Protein AF-A0A8S9NAF7-F1 (afdb_monomer)

InterPro domains:
  IPR016087 Chalcone isomerase [PF02431] (18-98)
  IPR016088 Chalcone isomerase, 3-layer sandwich [G3DSA:3.50.70.10] (6-70)
  IPR016089 Chalcone isomerase, orthogonal bundle domain superfamily [G3DSA:1.10.890.20] (71-103)
  IPR036298 Chalcone isomerase superfamily [SSF54626] (13-97)
  IPR044164 Chalcone--flavonone isomerase [PTHR28039] (10-97)

Foldseek 3Di:
DDDPPPQQDADDDQWDDEPPDIRHQWDQDPVPRAIWGWPDKDFDFDDDPVPDTDTDDIDTDTHHSVQVVLLCVPCPPPDPVRCVPDPVNVVCVVVPRDCPVVPD

Secondary structure (DSSP, 8-state):
------PPPPP----EEETTEEE-SEEE-TTT--EEEEEEEEEEEEEETTTEEEEEEEEEEEE-TTHHHHHHHHHTT--HHHHHT-HHHHHHHHH---GGGG--

Nearest PDB structures (foldseek):
  4doi-assembly2_B  TM=9.898E-01  e=2.368E-09  Arabidopsis thaliana
  6ms8-assembly2_B  TM=9.665E-01  e=2.153E-07  Medicago truncatula
  5yx3-assem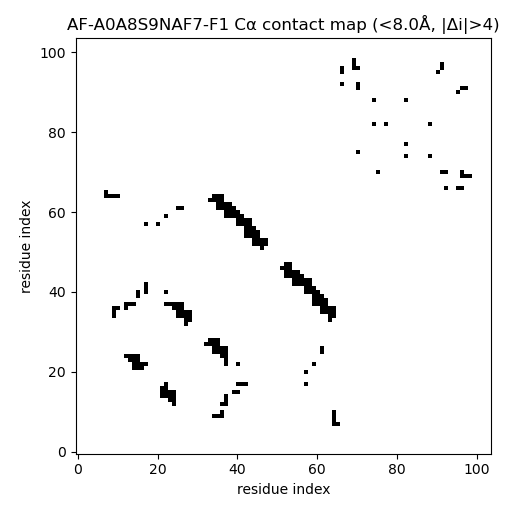bly1_B  TM=9.585E-01  e=1.488E-06  Deschampsia antarctica
  5yx4-assembly1_A  TM=9.436E-01  e=3.666E-06  Deschampsia antarctica
  5wl5-assembly1_A  TM=8.491E-01  e=2.088E-05  unidentified

Solvent-accessible surface area (backbone atoms only — not comparable to full-atom values): 6710 Å² total; per-residue (Å²): 136,83,80,82,67,82,73,73,70,73,73,94,58,67,60,48,76,54,91,93,46,75,44,60,30,57,50,67,38,92,89,72,68,46,69,25,33,50,74,49,70,51,75,44,61,47,72,51,92,83,81,40,79,45,78,75,42,80,50,74,45,68,40,54,47,67,51,57,69,53,46,43,78,79,54,60,90,60,51,70,66,62,50,72,74,28,67,68,54,55,47,32,68,73,72,48,63,70,73,74,79,80,78,117

pLDDT: mean 88.38, std 17.37, range [36.31, 98.56]

Mean predicted aligned error: 6.92 Å

Radius of gyration: 17.01 Å; Cα contacts (8 Å, |Δi|>4): 127; chains: 1; bounding box: 51×31×48 Å

Structure (mmCIF, N/CA/C/O backbone):
data_AF-A0A8S9NAF7-F1
#
_entry.id   AF-A0A8S9NAF7-F1
#
loop_
_atom_site.group_PDB
_atom_site.id
_atom_site.type_symbol
_atom_site.label_atom_id
_atom_site.label_alt_id
_atom_site.label_comp_id
_atom_site.label_asym_id
_atom_site.label_entity_id
_atom_site.label_seq_id
_atom_site.pdbx_PDB_ins_code
_atom_site.Cartn_x
_atom_site.Cartn_y
_atom_site.Cartn_z
_atom_site.occupancy
_atom_site.B_iso_or_equiv
_atom_site.auth_seq_id
_atom_site.auth_comp_id
_atom_site.auth_asym_id
_atom_site.auth_atom_id
_atom_site.pdbx_PDB_model_num
ATOM 1 N N . MET A 1 1 ? -29.403 -16.636 10.981 1.00 36.31 1 MET A N 1
ATOM 2 C CA . MET A 1 1 ? -29.336 -15.209 11.357 1.00 36.31 1 MET A CA 1
ATOM 3 C C . MET A 1 1 ? -27.868 -14.858 11.517 1.00 36.31 1 MET A C 1
ATOM 5 O O . MET A 1 1 ? -27.286 -15.214 12.530 1.00 36.31 1 MET A O 1
ATOM 9 N N . PHE A 1 2 ? -27.234 -14.284 10.493 1.00 40.88 2 PHE A N 1
ATOM 10 C CA . PHE A 1 2 ? -25.854 -13.815 10.620 1.00 40.88 2 PHE A CA 1
ATOM 11 C C . PHE A 1 2 ? -25.894 -12.415 11.223 1.00 40.88 2 PHE A C 1
ATOM 13 O O . PHE A 1 2 ? -26.556 -11.525 10.695 1.00 40.88 2 PHE A O 1
ATOM 20 N N . SER A 1 3 ? -25.279 -12.284 12.396 1.00 37.47 3 SER A N 1
ATOM 21 C CA . SER A 1 3 ? -25.196 -11.039 13.148 1.00 37.47 3 SER A CA 1
ATOM 22 C C . SER A 1 3 ? -24.495 -9.984 12.296 1.00 37.47 3 SER A C 1
ATOM 24 O O . SER A 1 3 ? -23.355 -10.180 11.877 1.00 37.47 3 SER A O 1
ATOM 26 N N . SER A 1 4 ? -25.195 -8.881 12.029 1.00 45.06 4 SER A N 1
ATOM 27 C CA . SER A 1 4 ? -24.658 -7.670 11.412 1.00 45.06 4 SER A CA 1
ATOM 28 C C . SER A 1 4 ? -23.719 -6.985 12.407 1.00 45.06 4 SER A C 1
ATOM 30 O O . SER A 1 4 ? -24.054 -5.955 12.991 1.00 45.06 4 SER A O 1
ATOM 32 N N . GLY A 1 5 ? -22.547 -7.581 12.639 1.00 45.03 5 GLY A N 1
ATOM 33 C CA . GLY A 1 5 ? -21.417 -6.866 13.217 1.00 45.03 5 GLY A CA 1
ATOM 34 C C . GLY A 1 5 ? -21.095 -5.708 12.281 1.00 45.03 5 GLY A C 1
ATOM 35 O O . GLY A 1 5 ? -20.897 -5.932 11.090 1.00 45.03 5 GLY A O 1
ATOM 36 N N . SER A 1 6 ? -21.153 -4.485 12.803 1.00 47.03 6 SER A N 1
ATOM 37 C CA . SER A 1 6 ? -20.961 -3.221 12.088 1.00 47.03 6 SER A CA 1
ATOM 38 C C . SER A 1 6 ? -19.858 -3.320 11.030 1.00 47.03 6 SER A C 1
ATOM 40 O O . SER A 1 6 ? -18.673 -3.282 11.364 1.00 47.03 6 SER A O 1
ATOM 42 N N . GLN A 1 7 ? -20.240 -3.470 9.759 1.00 58.88 7 GLN A N 1
ATOM 43 C CA . GLN A 1 7 ? -19.280 -3.423 8.665 1.00 58.88 7 GLN A CA 1
ATOM 44 C C . GLN A 1 7 ? -18.723 -2.001 8.611 1.00 58.88 7 GLN A C 1
ATOM 46 O O . GLN A 1 7 ? -19.480 -1.040 8.471 1.00 58.88 7 GLN A O 1
ATOM 51 N N . LEU A 1 8 ? -17.408 -1.858 8.781 1.00 67.56 8 LEU A N 1
ATOM 52 C CA . LEU A 1 8 ? -16.746 -0.572 8.595 1.00 67.56 8 LEU A CA 1
ATOM 53 C C . LEU A 1 8 ? -16.968 -0.118 7.150 1.00 67.56 8 LEU A C 1
ATOM 55 O O . LEU A 1 8 ? -16.759 -0.883 6.207 1.00 67.56 8 LEU A O 1
ATOM 59 N N . GLN A 1 9 ? -17.429 1.120 6.985 1.00 86.25 9 GLN A N 1
ATOM 60 C CA . GLN A 1 9 ? -17.676 1.700 5.671 1.00 86.25 9 GLN A CA 1
ATOM 61 C C . GLN A 1 9 ? -16.355 1.825 4.902 1.00 86.25 9 GLN A C 1
ATOM 63 O O . GLN A 1 9 ? -15.356 2.290 5.456 1.00 86.25 9 GLN A O 1
ATOM 68 N N . LEU A 1 10 ? -16.351 1.436 3.621 1.00 92.00 10 LEU A N 1
ATOM 69 C CA . LEU A 1 10 ? -15.177 1.633 2.774 1.00 92.00 10 LEU A CA 1
ATOM 70 C C . LEU A 1 10 ? -14.852 3.127 2.636 1.00 92.00 10 LEU A C 1
ATOM 72 O O . LEU A 1 10 ? -15.758 3.925 2.368 1.00 92.00 10 LEU A O 1
ATOM 76 N N . PRO A 1 11 ? -13.569 3.506 2.759 1.00 93.06 11 PRO A N 1
ATOM 77 C CA . PRO A 1 11 ? -13.122 4.848 2.426 1.00 93.06 11 PRO A CA 1
ATOM 78 C C . PRO A 1 11 ? -13.480 5.216 0.981 1.00 93.06 11 PRO A C 1
ATOM 80 O O . PRO A 1 11 ? -13.376 4.392 0.072 1.00 93.06 11 PRO A O 1
ATOM 83 N N . SER A 1 12 ? -13.869 6.473 0.763 1.00 95.56 12 SER A N 1
ATOM 84 C CA . SER A 1 12 ? -14.056 7.009 -0.587 1.00 95.56 12 SER A CA 1
ATOM 85 C C . SER A 1 12 ? -12.691 7.248 -1.229 1.00 95.56 12 SER A C 1
ATOM 87 O O . SER A 1 12 ? -12.008 8.212 -0.888 1.00 95.56 12 SER A O 1
ATOM 89 N N . VAL A 1 13 ? -12.308 6.382 -2.165 1.00 97.00 13 VAL A N 1
ATOM 90 C CA . VAL A 1 13 ? -11.067 6.475 -2.947 1.00 97.00 13 VAL A CA 1
ATOM 91 C C . VAL A 1 13 ? -11.366 6.332 -4.438 1.00 97.00 13 VAL A C 1
ATOM 93 O O . VAL A 1 13 ? -12.393 5.774 -4.826 1.00 97.00 13 VAL A O 1
ATOM 96 N N . THR A 1 14 ? -10.482 6.853 -5.284 1.00 98.06 14 THR A N 1
ATOM 97 C CA . THR A 1 14 ? -10.588 6.748 -6.746 1.00 98.06 14 THR A CA 1
ATOM 98 C C . THR A 1 14 ? -9.878 5.496 -7.262 1.00 98.06 14 THR A C 1
ATOM 100 O O . THR A 1 14 ? -9.006 4.946 -6.592 1.00 98.06 14 THR A O 1
ATOM 103 N N . ASN A 1 15 ? -10.218 5.049 -8.475 1.00 97.69 15 ASN A N 1
ATOM 104 C CA . ASN A 1 15 ? -9.369 4.102 -9.199 1.00 97.69 15 ASN A CA 1
ATOM 105 C C . ASN A 1 15 ? -8.024 4.750 -9.572 1.00 97.69 15 ASN A C 1
ATOM 107 O O . ASN A 1 15 ? -7.915 5.977 -9.640 1.00 97.69 15 ASN A O 1
ATOM 111 N N . LEU A 1 16 ? -7.017 3.922 -9.854 1.00 98.31 16 LEU A N 1
ATOM 112 C CA . LEU A 1 16 ? -5.730 4.364 -10.395 1.00 98.31 16 LEU A CA 1
ATOM 113 C C . LEU A 1 16 ? -5.453 3.661 -11.724 1.00 98.31 16 LEU A C 1
ATOM 115 O O . LEU A 1 16 ? -5.407 2.434 -11.785 1.00 98.31 16 LEU A O 1
ATOM 119 N N . GLN A 1 17 ? -5.237 4.448 -12.777 1.00 97.75 17 GLN A N 1
ATOM 120 C CA . GLN A 1 17 ? -4.749 3.958 -14.064 1.00 97.75 17 GLN A CA 1
ATOM 121 C C . GLN A 1 17 ? -3.218 3.988 -14.054 1.00 97.75 17 GLN A C 1
ATOM 123 O O . GLN A 1 17 ? -2.622 5.058 -13.943 1.00 97.75 17 GLN A O 1
ATOM 128 N N . VAL A 1 18 ? -2.583 2.825 -14.184 1.00 95.94 18 VAL A N 1
ATOM 129 C CA . VAL A 1 18 ? -1.129 2.696 -14.309 1.00 95.94 18 VAL A CA 1
ATOM 130 C C . VAL A 1 18 ? -0.831 2.086 -15.670 1.00 95.94 18 VAL A C 1
ATOM 132 O O . VAL A 1 18 ? -1.001 0.885 -15.875 1.00 95.94 18 VAL A O 1
ATOM 135 N N . ASP A 1 19 ? -0.409 2.938 -16.604 1.00 91.25 19 ASP A N 1
ATOM 136 C CA . ASP A 1 19 ? -0.199 2.582 -18.010 1.00 91.25 19 ASP A CA 1
ATOM 137 C C . ASP A 1 19 ? -1.449 1.910 -18.614 1.00 91.25 19 ASP A C 1
ATOM 139 O O . ASP A 1 19 ? -2.491 2.556 -18.728 1.00 91.25 19 ASP A O 1
ATOM 143 N N . SER A 1 20 ? -1.399 0.613 -18.927 1.00 91.25 20 SER A N 1
ATOM 144 C CA . SER A 1 20 ? -2.521 -0.157 -19.484 1.00 91.25 20 SER A CA 1
ATOM 145 C C . SER A 1 20 ? -3.402 -0.850 -18.433 1.00 91.25 20 SER A C 1
ATOM 147 O O . SER A 1 20 ? -4.434 -1.423 -18.786 1.00 91.25 20 SER A O 1
ATOM 149 N N . VAL A 1 21 ? -3.050 -0.785 -17.143 1.00 97.06 21 VAL A N 1
ATOM 150 C CA . VAL A 1 21 ? -3.751 -1.490 -16.058 1.00 97.06 21 VAL A CA 1
ATOM 151 C C . VAL A 1 21 ? -4.576 -0.523 -15.210 1.00 97.06 21 VAL A C 1
ATOM 153 O O . VAL A 1 21 ? -4.054 0.442 -14.655 1.00 97.06 21 VAL A O 1
ATOM 156 N N . ASN A 1 22 ? -5.870 -0.812 -15.062 1.00 98.00 22 ASN A N 1
ATOM 157 C CA . ASN A 1 22 ? -6.763 -0.079 -14.165 1.00 98.00 22 ASN A CA 1
ATOM 158 C C . ASN A 1 22 ? -6.915 -0.817 -12.829 1.00 98.00 22 ASN A C 1
ATOM 160 O O . ASN A 1 22 ? -7.433 -1.934 -12.790 1.00 98.00 22 ASN A O 1
ATOM 164 N N . PHE A 1 23 ? -6.525 -0.169 -11.734 1.00 98.56 23 PHE A N 1
ATOM 165 C CA . PHE A 1 23 ? -6.742 -0.655 -10.375 1.00 98.56 23 PHE A CA 1
ATOM 166 C C . PHE A 1 23 ? -8.040 -0.049 -9.818 1.00 98.56 23 PHE A C 1
ATOM 168 O O . PHE A 1 23 ? -8.090 1.165 -9.596 1.00 98.56 23 PHE A O 1
ATOM 175 N N . PRO A 1 24 ? -9.108 -0.845 -9.603 1.00 98.25 24 PRO A N 1
ATOM 176 C CA . PRO A 1 24 ? -10.383 -0.339 -9.097 1.00 98.25 24 PRO A CA 1
ATOM 177 C C . PRO A 1 24 ? -10.255 0.173 -7.653 1.00 98.25 24 PRO A C 1
ATOM 179 O O . PRO A 1 24 ? -9.370 -0.282 -6.925 1.00 98.25 24 PRO A O 1
ATOM 182 N N . PRO A 1 25 ? -11.162 1.058 -7.197 1.00 98.19 25 PRO A N 1
ATOM 183 C CA . PRO A 1 25 ? -11.103 1.640 -5.854 1.00 98.19 25 PRO A CA 1
ATOM 184 C C . PRO A 1 25 ? -11.326 0.607 -4.740 1.00 98.19 25 PRO A C 1
ATOM 186 O O . PRO A 1 25 ? -10.935 0.839 -3.598 1.00 98.19 25 PRO A O 1
ATOM 189 N N . SER A 1 26 ? -11.943 -0.536 -5.056 1.00 97.88 26 SER A N 1
ATOM 190 C CA . SER A 1 26 ? -12.173 -1.629 -4.117 1.00 97.88 26 SER A CA 1
ATOM 191 C C . SER A 1 26 ? -12.131 -2.991 -4.806 1.00 97.88 26 SER A C 1
ATOM 193 O O . SER A 1 26 ? -12.471 -3.111 -5.984 1.00 97.88 26 SER A O 1
ATOM 195 N N . VAL A 1 27 ? -11.723 -4.011 -4.050 1.00 97.88 27 VAL A N 1
ATOM 196 C CA . VAL A 1 27 ? -11.730 -5.426 -4.445 1.00 97.88 27 VAL A CA 1
ATOM 197 C C . VAL A 1 27 ? -12.240 -6.290 -3.294 1.00 97.88 27 VAL A C 1
ATOM 199 O O . VAL A 1 27 ? -12.144 -5.899 -2.132 1.00 97.88 27 VAL A O 1
ATOM 202 N N . ILE A 1 28 ? -12.744 -7.485 -3.603 1.00 97.50 28 ILE A N 1
ATOM 203 C CA . ILE A 1 28 ? -13.075 -8.500 -2.598 1.00 97.50 28 ILE A CA 1
ATOM 204 C C . ILE A 1 28 ? -11.899 -9.464 -2.473 1.00 97.50 28 ILE A C 1
ATOM 206 O O . ILE A 1 28 ? -11.469 -10.054 -3.464 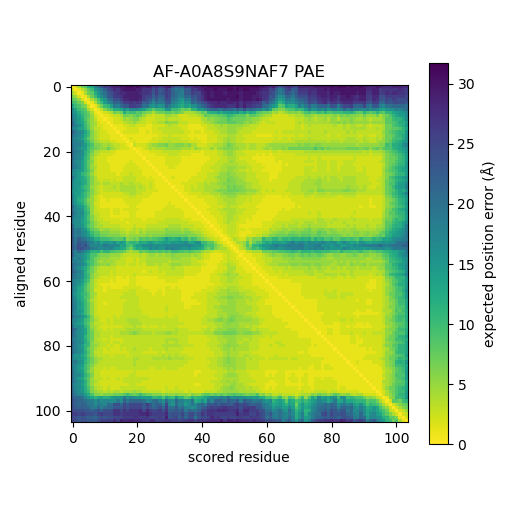1.00 97.50 28 ILE A O 1
ATOM 210 N N . SER A 1 29 ? -11.375 -9.626 -1.259 1.00 96.56 29 SER A N 1
ATOM 211 C CA . SER A 1 29 ? -10.274 -10.555 -1.005 1.00 96.56 29 SER A CA 1
ATOM 212 C C . SER A 1 29 ? -10.721 -12.002 -1.248 1.00 96.56 29 SER A C 1
ATOM 214 O O . SER A 1 29 ? -11.676 -12.444 -0.607 1.00 96.56 29 SER A O 1
ATOM 216 N N . PRO A 1 30 ? -10.020 -12.793 -2.081 1.00 96.06 30 PRO A N 1
ATOM 217 C CA . PRO A 1 30 ? -10.330 -14.214 -2.236 1.00 96.06 30 PRO A CA 1
ATOM 218 C C . PRO A 1 30 ? -10.010 -15.027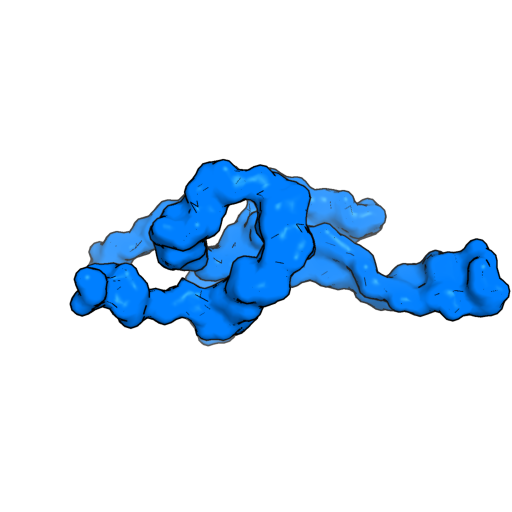 -0.971 1.00 96.06 30 PRO A C 1
ATOM 220 O O . PRO A 1 30 ? -10.537 -16.121 -0.801 1.00 96.06 30 PRO A O 1
ATOM 223 N N . ALA A 1 31 ? -9.161 -14.505 -0.077 1.00 96.69 31 ALA A N 1
ATOM 224 C CA . ALA A 1 31 ? -8.764 -15.192 1.150 1.00 96.69 31 ALA A CA 1
ATOM 225 C C . ALA A 1 31 ? -9.764 -14.994 2.302 1.00 96.69 31 ALA A C 1
ATOM 227 O O . ALA A 1 31 ? -9.95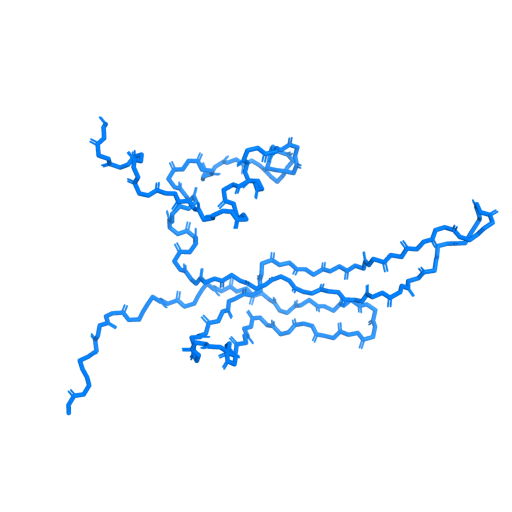1 -15.901 3.106 1.00 96.69 31 ALA A O 1
ATOM 228 N N . SER A 1 32 ? -10.396 -13.819 2.398 1.00 94.12 32 SER A N 1
ATOM 229 C CA . SER A 1 32 ? -11.283 -13.469 3.521 1.00 94.12 32 SER A CA 1
ATOM 230 C C . SER A 1 32 ? -12.711 -13.110 3.118 1.00 94.12 32 SER A C 1
ATOM 232 O O . SER A 1 32 ? -13.565 -12.993 3.987 1.00 94.12 32 SER A O 1
ATOM 234 N N . SER A 1 33 ? -12.991 -12.920 1.826 1.00 95.50 33 SER A N 1
ATOM 235 C CA . SER A 1 33 ? -14.241 -12.333 1.312 1.00 95.50 33 SER A CA 1
ATOM 236 C C . SER A 1 33 ? -14.540 -10.912 1.815 1.00 95.50 33 SER A C 1
ATOM 238 O O . SER A 1 33 ? -15.613 -10.377 1.536 1.00 95.50 33 SER A O 1
ATOM 240 N N . ASN A 1 34 ? -13.598 -10.267 2.513 1.00 93.19 34 ASN A N 1
ATOM 241 C CA . ASN A 1 34 ? -13.753 -8.884 2.955 1.00 93.19 34 ASN A CA 1
ATOM 242 C C . ASN A 1 34 ? -13.499 -7.915 1.795 1.00 93.19 34 ASN A C 1
ATOM 244 O O . ASN A 1 34 ? -12.598 -8.159 0.979 1.00 93.19 34 ASN A O 1
ATOM 248 N N . PRO A 1 35 ? -14.235 -6.793 1.738 1.00 96.50 35 PRO A N 1
ATOM 249 C CA . PRO A 1 35 ? -13.907 -5.712 0.831 1.00 96.50 35 PRO A CA 1
ATOM 250 C C . PRO A 1 35 ? -12.664 -4.959 1.319 1.00 96.50 35 PRO A C 1
ATOM 252 O O . PRO A 1 35 ? -12.544 -4.619 2.495 1.00 96.50 35 PRO A O 1
ATOM 255 N N . LEU A 1 36 ? -11.754 -4.671 0.396 1.00 97.44 36 LEU A N 1
ATOM 256 C CA . LEU A 1 36 ? -10.552 -3.871 0.614 1.00 97.44 36 LEU A CA 1
ATOM 257 C C . LEU A 1 36 ? -10.630 -2.600 -0.234 1.00 97.44 36 LEU A C 1
ATOM 259 O O . LEU A 1 36 ? -11.256 -2.617 -1.296 1.00 97.44 36 LEU A O 1
ATOM 263 N N . PHE A 1 37 ? -9.988 -1.516 0.199 1.00 98.00 37 PHE A N 1
ATOM 264 C CA . PHE A 1 37 ? -9.888 -0.271 -0.572 1.00 98.00 37 PHE A CA 1
ATOM 265 C C . PHE A 1 37 ? -8.482 -0.088 -1.149 1.00 98.00 37 PHE A C 1
ATOM 267 O O . PHE A 1 37 ? -7.504 -0.570 -0.575 1.00 98.00 37 PHE A O 1
ATOM 274 N N . LEU A 1 38 ? -8.375 0.593 -2.288 1.00 98.50 38 LEU A N 1
ATOM 275 C CA . LEU A 1 38 ? -7.096 0.881 -2.935 1.00 98.50 38 LEU A CA 1
ATOM 276 C C . LEU A 1 38 ? -6.306 1.916 -2.121 1.00 98.50 38 LEU A C 1
ATOM 278 O O . LEU A 1 38 ? -6.726 3.065 -2.000 1.00 98.50 38 LEU A O 1
ATOM 282 N N . GLY A 1 39 ? -5.157 1.509 -1.579 1.00 97.31 39 GLY A N 1
ATOM 283 C CA . GLY A 1 39 ? -4.223 2.399 -0.884 1.00 97.31 39 GLY A CA 1
ATOM 284 C C . GLY A 1 39 ? -3.218 3.065 -1.827 1.00 97.31 39 GLY A C 1
ATOM 285 O O . GLY A 1 39 ? -2.801 4.193 -1.587 1.00 97.31 39 GLY A O 1
ATOM 286 N N . GLY A 1 40 ? -2.843 2.386 -2.914 1.00 97.75 40 GLY A N 1
ATOM 287 C CA . GLY A 1 40 ? -1.945 2.921 -3.936 1.00 97.75 40 GLY A CA 1
ATOM 288 C C . GLY A 1 40 ? -1.634 1.906 -5.030 1.00 97.75 40 GLY A C 1
ATOM 289 O O . GLY A 1 40 ? -1.882 0.712 -4.868 1.00 97.75 40 GLY A O 1
ATOM 290 N N . ALA A 1 41 ? -1.086 2.373 -6.148 1.00 98.12 41 ALA A N 1
ATOM 291 C CA . ALA A 1 41 ? -0.659 1.532 -7.260 1.00 98.12 41 ALA A CA 1
ATOM 292 C C . ALA A 1 41 ? 0.610 2.094 -7.909 1.00 98.12 41 ALA A C 1
ATOM 294 O O . ALA A 1 41 ? 0.897 3.285 -7.792 1.00 98.12 41 ALA A O 1
ATOM 295 N N . GLY A 1 42 ? 1.373 1.242 -8.590 1.00 96.94 42 GLY A N 1
ATOM 296 C CA . GLY A 1 42 ? 2.619 1.642 -9.227 1.00 96.94 42 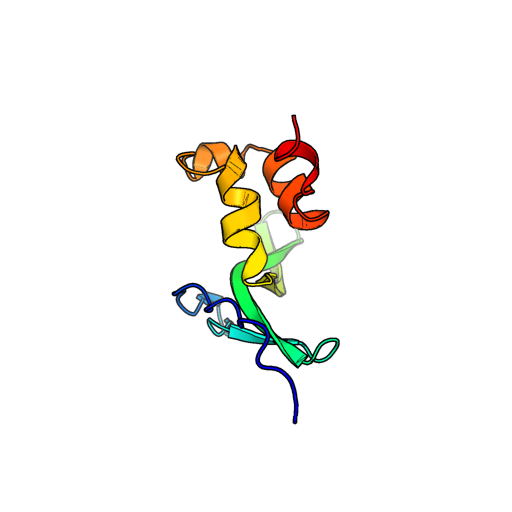GLY A CA 1
ATOM 297 C C . GLY A 1 42 ? 3.232 0.568 -10.115 1.00 96.94 42 GLY A C 1
ATOM 298 O O . GLY A 1 42 ? 2.616 -0.454 -10.422 1.00 96.94 42 GLY A O 1
ATOM 299 N N . VAL A 1 43 ? 4.470 0.825 -10.531 1.00 96.81 43 VAL A N 1
ATOM 300 C CA . VAL A 1 43 ? 5.260 -0.073 -11.376 1.00 96.81 43 VAL A CA 1
ATOM 301 C C . VAL A 1 43 ? 6.514 -0.532 -10.653 1.00 96.81 43 VAL A C 1
ATOM 303 O O . VAL A 1 43 ? 7.123 0.208 -9.882 1.00 96.81 43 VAL A O 1
ATOM 306 N N . ARG A 1 44 ? 6.932 -1.759 -10.940 1.00 95.19 44 ARG A N 1
ATOM 307 C CA . ARG A 1 44 ? 8.260 -2.262 -10.611 1.00 95.19 44 ARG A CA 1
ATOM 308 C C . ARG A 1 44 ? 8.956 -2.659 -11.904 1.00 95.19 44 ARG A C 1
ATOM 310 O O . ARG A 1 44 ? 8.372 -3.344 -12.743 1.00 95.19 44 ARG A O 1
ATOM 317 N N . GLY A 1 45 ? 10.203 -2.236 -12.049 1.00 94.06 45 GLY A N 1
ATOM 318 C CA . GLY A 1 45 ? 11.010 -2.486 -13.235 1.00 94.06 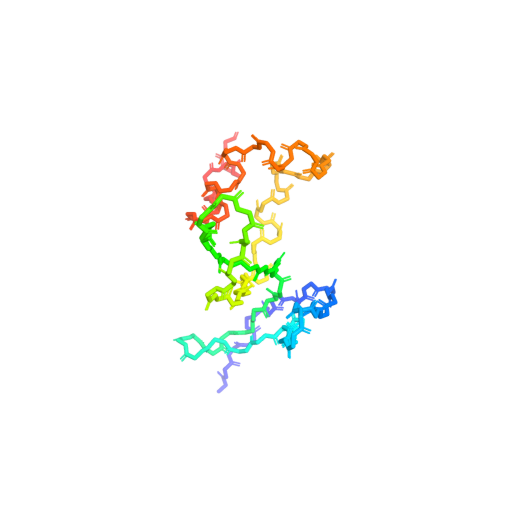45 GLY A CA 1
ATOM 319 C C . GLY A 1 45 ? 12.495 -2.560 -12.914 1.00 94.06 45 GLY A C 1
ATOM 320 O O . GLY A 1 45 ? 12.885 -2.537 -11.743 1.00 94.06 45 GLY A O 1
ATOM 321 N N . ILE A 1 46 ? 13.295 -2.676 -13.968 1.00 95.31 46 ILE A N 1
ATOM 322 C CA . ILE A 1 46 ? 14.758 -2.702 -13.920 1.00 95.31 46 ILE A CA 1
ATOM 323 C C . ILE A 1 46 ? 15.329 -1.723 -14.942 1.00 95.31 46 ILE A C 1
ATOM 325 O O . ILE A 1 46 ? 14.787 -1.584 -16.040 1.00 95.31 46 ILE A O 1
ATOM 329 N N . ASP A 1 47 ? 16.449 -1.095 -14.601 1.00 93.81 47 ASP A N 1
ATOM 330 C CA . ASP A 1 47 ? 17.235 -0.332 -15.562 1.00 93.81 47 ASP A CA 1
ATOM 331 C C . ASP A 1 47 ? 18.071 -1.294 -16.404 1.00 93.81 47 ASP A C 1
ATOM 333 O O . ASP A 1 47 ? 18.940 -2.014 -15.907 1.00 93.81 47 ASP A O 1
ATOM 337 N N . VAL A 1 48 ? 17.790 -1.324 -17.700 1.00 90.56 48 VAL A N 1
ATOM 338 C CA . VAL A 1 48 ? 18.554 -2.084 -18.683 1.00 90.56 48 VAL A CA 1
ATOM 339 C C . VAL A 1 48 ? 19.527 -1.121 -19.342 1.00 90.56 48 VAL A C 1
ATOM 341 O O . VAL A 1 48 ? 19.104 -0.127 -19.919 1.00 90.56 48 VAL A O 1
ATOM 344 N N . LEU A 1 49 ? 20.825 -1.426 -19.249 1.00 87.25 49 LEU A N 1
ATOM 345 C CA . LEU A 1 49 ? 21.919 -0.664 -19.874 1.00 87.25 49 LEU A CA 1
ATOM 346 C C . LEU A 1 49 ? 22.037 0.813 -19.435 1.00 87.25 49 LEU A C 1
ATOM 348 O O . LEU A 1 49 ? 22.770 1.578 -20.051 1.00 87.25 49 LEU A O 1
ATOM 352 N N . GLY A 1 50 ? 21.394 1.198 -18.327 1.00 83.94 50 GLY A N 1
ATOM 353 C CA . GLY A 1 50 ? 21.529 2.525 -17.711 1.00 83.94 50 GLY A CA 1
ATOM 354 C C . GLY A 1 50 ? 20.768 3.656 -18.410 1.00 83.94 50 GLY A C 1
ATOM 355 O O . GLY A 1 50 ? 20.776 4.776 -17.910 1.00 83.94 50 GLY A O 1
ATOM 356 N N . ASP A 1 51 ? 20.098 3.378 -19.527 1.00 87.12 51 ASP A N 1
ATOM 357 C CA . ASP A 1 51 ? 19.356 4.358 -20.327 1.00 87.12 51 ASP A CA 1
ATOM 358 C C . ASP A 1 51 ? 17.877 3.991 -20.531 1.00 87.12 51 ASP A C 1
ATOM 360 O O . ASP A 1 51 ? 17.087 4.830 -20.971 1.00 87.12 51 ASP A O 1
ATOM 364 N N . LYS A 1 52 ? 17.475 2.759 -20.190 1.00 90.94 52 LYS A N 1
ATOM 365 C CA . LYS A 1 52 ? 16.106 2.277 -20.386 1.00 90.94 52 LYS A CA 1
ATOM 366 C C . LYS A 1 52 ? 15.540 1.579 -19.153 1.00 90.94 52 LYS A C 1
ATOM 368 O O . LYS A 1 52 ? 15.920 0.451 -18.840 1.00 90.94 52 LYS A O 1
ATOM 373 N N . PHE A 1 53 ? 14.526 2.187 -18.541 1.00 92.19 53 PHE A N 1
ATOM 374 C CA . PHE A 1 53 ? 13.710 1.530 -17.520 1.00 92.19 53 PHE A CA 1
ATOM 375 C C . PHE A 1 53 ? 12.692 0.585 -18.171 1.00 92.19 53 PHE A C 1
ATOM 377 O O . PHE A 1 53 ? 11.832 1.008 -18.946 1.00 92.19 53 PHE A O 1
ATOM 384 N N . VAL A 1 54 ? 12.784 -0.709 -17.864 1.00 93.62 54 VAL A N 1
ATOM 385 C CA . VAL A 1 54 ? 11.855 -1.739 -18.345 1.00 93.62 54 VAL A CA 1
ATOM 386 C C . VAL A 1 54 ? 10.906 -2.126 -17.218 1.00 93.62 54 VAL A C 1
ATOM 388 O O . VAL A 1 54 ? 11.331 -2.691 -16.209 1.00 93.62 54 VAL A O 1
ATOM 391 N N . ILE A 1 55 ? 9.612 -1.849 -17.402 1.00 94.31 55 ILE A N 1
ATOM 392 C CA . ILE A 1 55 ? 8.555 -2.258 -16.470 1.00 94.31 55 ILE A CA 1
ATOM 393 C C . ILE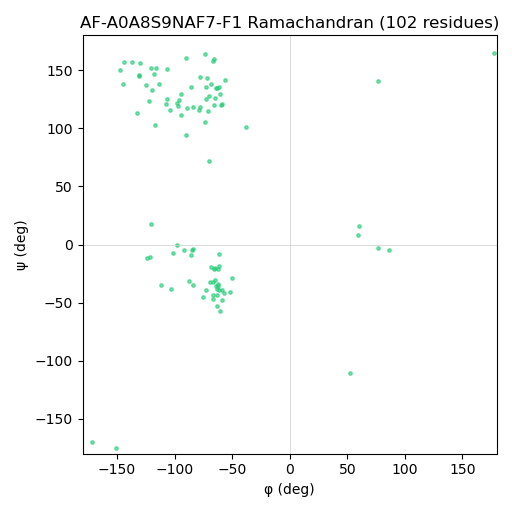 A 1 55 ? 8.377 -3.776 -16.551 1.00 94.31 55 ILE A C 1
ATOM 395 O O . ILE A 1 55 ? 8.185 -4.335 -17.627 1.00 94.31 55 ILE A O 1
ATOM 399 N N . ILE A 1 56 ? 8.416 -4.431 -15.393 1.00 94.31 56 ILE A N 1
ATOM 400 C CA . ILE A 1 56 ? 8.186 -5.873 -15.254 1.00 94.31 56 ILE A CA 1
ATOM 401 C C . ILE A 1 56 ? 6.788 -6.126 -14.693 1.00 94.31 56 ILE A C 1
ATOM 403 O O . ILE A 1 56 ? 6.119 -7.083 -15.079 1.00 94.31 56 ILE A O 1
ATOM 407 N N . THR A 1 57 ? 6.335 -5.298 -13.750 1.00 96.25 57 THR A N 1
ATOM 408 C CA . THR A 1 57 ? 5.073 -5.533 -13.043 1.00 96.25 57 THR A CA 1
ATOM 409 C C . THR A 1 57 ? 4.359 -4.231 -12.728 1.00 96.25 57 THR A C 1
ATOM 411 O O . THR A 1 57 ? 4.971 -3.274 -12.259 1.00 96.25 57 THR A O 1
ATOM 414 N N . PHE A 1 58 ? 3.044 -4.239 -12.925 1.00 96.69 58 PHE A N 1
ATOM 415 C CA . PHE A 1 58 ? 2.109 -3.266 -12.372 1.00 96.69 58 PHE A CA 1
ATOM 416 C C . PHE A 1 58 ? 1.550 -3.844 -11.073 1.00 96.69 58 PHE A C 1
ATOM 418 O O . PHE A 1 58 ? 1.106 -4.993 -11.065 1.00 96.69 58 PHE A O 1
ATOM 425 N N . PHE A 1 59 ? 1.573 -3.093 -9.976 1.00 96.38 59 PHE A N 1
ATOM 426 C CA . PHE A 1 59 ? 1.087 -3.576 -8.684 1.00 96.38 59 PHE A CA 1
ATOM 427 C C . PHE A 1 59 ? 0.138 -2.575 -8.030 1.00 96.38 59 PHE A C 1
ATOM 429 O O . PHE A 1 59 ? 0.311 -1.366 -8.156 1.00 96.38 59 PHE A O 1
ATOM 436 N N . GLY A 1 60 ? -0.851 -3.103 -7.311 1.00 97.62 60 GLY A N 1
ATOM 437 C CA . GLY A 1 60 ? -1.787 -2.345 -6.490 1.00 97.62 60 GLY A CA 1
ATOM 438 C C . GLY A 1 60 ? -1.763 -2.876 -5.062 1.00 97.62 60 GLY A C 1
ATOM 439 O O . GLY A 1 60 ? -1.717 -4.087 -4.848 1.00 97.62 60 GLY A O 1
ATOM 440 N N . VAL A 1 61 ? -1.777 -1.973 -4.089 1.00 98.00 61 VAL A N 1
ATOM 441 C CA . VAL A 1 61 ? -1.827 -2.287 -2.661 1.00 98.00 61 VAL A CA 1
ATOM 442 C C . VAL A 1 61 ? -3.218 -1.950 -2.150 1.00 98.00 61 VAL A C 1
ATOM 444 O O . VAL A 1 61 ? -3.662 -0.805 -2.240 1.00 98.00 61 VAL A O 1
ATOM 447 N N . TYR A 1 62 ? -3.894 -2.957 -1.605 1.00 98.06 62 TYR A N 1
ATOM 448 C CA . TYR A 1 62 ? -5.234 -2.839 -1.044 1.00 98.06 62 TYR A CA 1
ATOM 449 C C . TYR A 1 62 ? -5.192 -3.058 0.464 1.00 98.06 62 TYR A C 1
ATOM 451 O O . TYR A 1 62 ? -4.496 -3.954 0.941 1.00 98.06 62 TYR A O 1
ATOM 459 N N . LEU A 1 63 ? -5.937 -2.242 1.205 1.00 97.12 63 LEU A N 1
ATOM 460 C CA . LEU A 1 63 ? -5.953 -2.241 2.664 1.00 97.12 63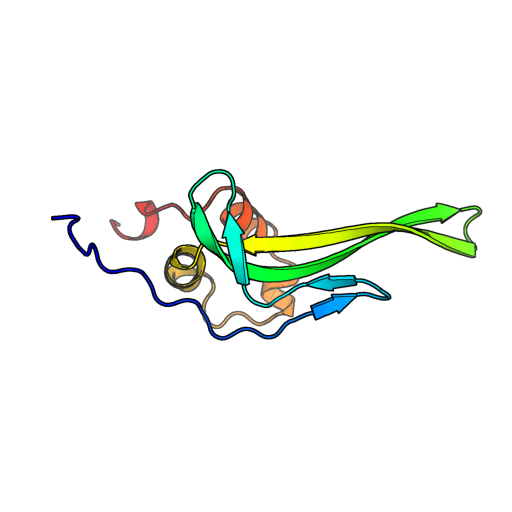 LEU A CA 1
ATOM 461 C C . LEU A 1 63 ? -7.360 -2.524 3.191 1.00 97.12 63 LEU A C 1
ATOM 463 O O . LEU A 1 63 ? -8.365 -2.209 2.548 1.00 97.12 63 LEU A O 1
ATOM 467 N N . ASP A 1 64 ? -7.427 -3.114 4.382 1.00 95.56 64 ASP A N 1
ATOM 468 C CA . ASP A 1 64 ? -8.686 -3.284 5.104 1.00 95.56 64 ASP A CA 1
ATOM 469 C C . ASP A 1 64 ? -9.208 -1.908 5.571 1.00 95.56 64 ASP A C 1
ATOM 471 O O . ASP A 1 64 ? -8.405 -1.101 6.055 1.00 95.56 64 ASP A O 1
ATOM 475 N N . PRO A 1 65 ? -10.519 -1.611 5.464 1.00 95.06 65 PRO A N 1
ATOM 476 C CA . PRO A 1 65 ? -11.107 -0.355 5.937 1.00 95.06 65 PRO A CA 1
ATOM 477 C C . PRO A 1 65 ? -10.733 0.031 7.376 1.00 95.06 65 PRO A C 1
ATOM 479 O O . PRO A 1 65 ? -10.638 1.221 7.681 1.00 95.06 65 PRO A O 1
ATOM 482 N N . VAL A 1 66 ? -10.463 -0.944 8.255 1.00 93.81 66 VAL A N 1
ATOM 483 C CA . VAL A 1 66 ? -10.023 -0.692 9.639 1.00 93.81 66 VAL A CA 1
ATOM 484 C C . VAL A 1 66 ? -8.649 -0.019 9.732 1.00 93.81 66 VAL A C 1
ATOM 486 O O . VAL A 1 66 ? -8.340 0.617 10.739 1.00 93.81 66 VAL A O 1
ATOM 489 N N . ALA A 1 67 ? -7.825 -0.091 8.684 1.00 93.75 67 ALA A N 1
ATOM 490 C CA . ALA A 1 67 ? -6.500 0.519 8.678 1.00 93.75 67 ALA A CA 1
ATOM 491 C C . ALA A 1 67 ? -6.564 2.047 8.839 1.00 93.75 67 ALA A C 1
ATOM 493 O O . ALA A 1 67 ? -5.722 2.623 9.526 1.00 93.75 67 ALA A O 1
ATOM 494 N N . VAL A 1 68 ? -7.578 2.707 8.263 1.00 94.31 68 VAL A N 1
ATOM 495 C CA . VAL A 1 68 ? -7.721 4.172 8.320 1.00 94.31 68 VAL A CA 1
ATOM 496 C C . VAL A 1 68 ? -7.858 4.686 9.758 1.00 94.31 68 VAL A C 1
ATO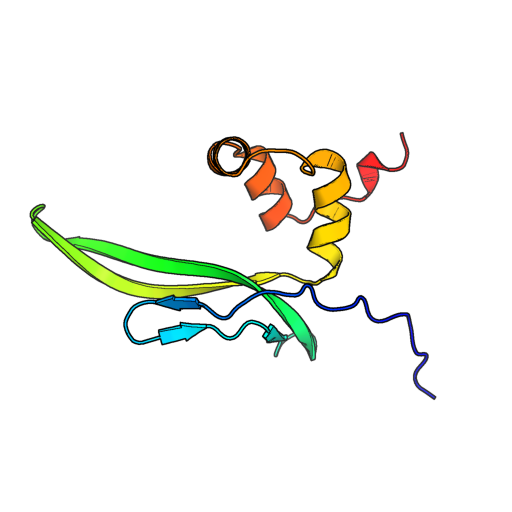M 498 O O . VAL A 1 68 ? -7.029 5.511 10.157 1.00 94.31 68 VAL A O 1
ATOM 501 N N . PRO A 1 69 ? -8.839 4.238 10.570 1.00 94.00 69 PRO A N 1
ATOM 502 C CA . PRO A 1 69 ? -8.955 4.703 11.949 1.00 94.00 69 PRO A CA 1
ATOM 503 C C . PRO A 1 69 ? -7.751 4.311 12.814 1.00 94.00 69 PRO A C 1
ATOM 505 O O . PRO A 1 69 ? -7.339 5.118 13.643 1.00 94.00 69 PRO A O 1
ATOM 508 N N . LEU A 1 70 ? -7.146 3.134 12.602 1.00 93.38 70 LEU A N 1
ATOM 509 C CA . LEU A 1 70 ? -5.983 2.698 13.385 1.00 93.38 70 LEU A CA 1
ATOM 510 C C . LEU A 1 70 ? -4.740 3.562 13.120 1.00 93.38 70 LEU A C 1
ATOM 512 O O . LEU A 1 70 ? -4.104 4.029 14.062 1.00 93.38 70 LEU A O 1
ATOM 516 N N . LEU A 1 71 ? -4.421 3.836 11.852 1.00 94.94 71 LEU A N 1
ATOM 517 C CA . LEU A 1 71 ? -3.286 4.694 11.490 1.00 94.94 71 LEU A CA 1
ATOM 518 C C . LEU A 1 71 ? -3.541 6.160 11.868 1.00 94.94 71 LEU A C 1
ATOM 520 O O . LEU A 1 71 ? -2.618 6.882 12.248 1.00 94.94 71 LEU A O 1
ATOM 524 N N . SER A 1 72 ? -4.799 6.606 11.824 1.00 94.75 72 SER A N 1
ATOM 525 C CA . SER A 1 72 ? -5.171 7.989 12.146 1.00 94.75 72 SER A CA 1
ATOM 526 C C . SER A 1 72 ? -4.861 8.394 13.589 1.00 94.75 72 SER A C 1
ATOM 528 O O . SER A 1 72 ? -4.737 9.587 13.851 1.00 94.75 72 SER A O 1
ATOM 530 N N . VAL A 1 73 ? -4.703 7.445 14.519 1.00 94.56 73 VAL A N 1
ATOM 531 C CA . VAL A 1 73 ? -4.327 7.745 15.914 1.00 94.56 73 VAL A CA 1
ATOM 532 C C . VAL A 1 73 ? -2.992 8.489 15.984 1.00 94.56 73 VAL A C 1
ATOM 534 O O . VAL A 1 73 ? -2.841 9.416 16.775 1.00 94.56 73 VAL A O 1
ATOM 537 N N . LYS A 1 74 ? -2.033 8.104 15.137 1.00 94.75 74 LYS A N 1
ATOM 538 C CA . LYS A 1 74 ? -0.661 8.623 15.163 1.00 94.75 74 LYS A CA 1
ATOM 539 C C . LYS A 1 74 ? -0.313 9.480 13.950 1.00 94.75 74 LYS A C 1
ATOM 541 O O . LYS A 1 74 ? 0.449 10.435 14.070 1.00 94.75 74 LYS A O 1
ATOM 546 N N . TRP A 1 75 ? -0.847 9.133 12.783 1.00 96.81 75 TRP A N 1
ATOM 547 C CA . TRP A 1 75 ? -0.398 9.682 11.501 1.00 96.81 75 TRP A CA 1
ATOM 548 C C . TRP A 1 75 ? -1.315 10.770 10.942 1.00 96.81 75 TRP A C 1
ATOM 550 O O . TRP A 1 75 ? -0.980 11.412 9.949 1.00 96.81 75 TRP A O 1
ATOM 560 N N . LYS A 1 76 ? -2.472 11.013 11.569 1.00 96.50 76 LYS A N 1
ATOM 561 C CA . LYS A 1 76 ? -3.394 12.061 11.127 1.00 96.50 76 LYS A CA 1
ATOM 562 C C . LYS A 1 76 ? -2.744 13.441 11.242 1.00 96.50 76 LYS A C 1
ATOM 564 O O . LYS A 1 76 ? -2.171 13.787 12.269 1.00 96.50 76 LYS A O 1
ATOM 569 N N . GLY A 1 77 ? -2.896 14.245 10.192 1.00 97.06 77 GLY A N 1
ATOM 570 C CA . GLY A 1 77 ? -2.365 15.610 10.125 1.00 97.06 77 GLY A CA 1
ATOM 571 C C . GLY A 1 77 ? -0.920 15.706 9.633 1.00 97.06 77 GLY A C 1
ATOM 572 O O . GLY A 1 77 ? -0.444 16.819 9.441 1.00 97.06 77 GLY A O 1
ATOM 573 N N . LYS A 1 78 ? -0.245 14.574 9.396 1.00 97.81 78 LYS A N 1
ATOM 574 C CA . LYS A 1 78 ? 1.044 14.540 8.701 1.00 97.81 78 LYS A CA 1
ATOM 575 C C . LYS A 1 78 ? 0.879 14.826 7.212 1.00 97.81 78 LYS A C 1
ATOM 577 O O . LYS A 1 78 ? -0.116 14.409 6.616 1.00 97.81 78 LYS A O 1
ATOM 582 N N . THR A 1 79 ? 1.838 15.537 6.623 1.00 98.12 79 THR A N 1
ATOM 583 C CA . THR A 1 79 ? 1.854 15.774 5.173 1.00 98.12 79 THR A CA 1
ATOM 584 C C . THR A 1 79 ? 2.265 14.513 4.421 1.00 98.12 79 THR A C 1
ATOM 586 O O . THR A 1 79 ? 2.827 13.576 4.992 1.00 98.12 79 THR A O 1
ATOM 589 N N . THR A 1 80 ? 2.003 14.486 3.116 1.00 96.94 80 THR A N 1
ATOM 590 C CA . THR A 1 80 ? 2.416 13.378 2.251 1.00 96.94 80 THR A CA 1
ATOM 591 C C . THR A 1 80 ? 3.926 13.155 2.310 1.00 96.94 80 THR A C 1
ATOM 593 O O . THR A 1 80 ? 4.367 12.016 2.410 1.00 96.94 80 THR A O 1
ATOM 596 N N . GLU A 1 81 ? 4.715 14.227 2.307 1.00 97.94 81 GLU A N 1
ATOM 597 C CA . GLU A 1 81 ? 6.179 14.187 2.346 1.00 97.94 81 GLU A CA 1
ATOM 598 C C . GLU A 1 81 ? 6.675 13.628 3.684 1.00 97.94 81 GLU A C 1
ATOM 600 O O . GLU A 1 81 ? 7.545 12.760 3.706 1.00 97.94 81 GLU A O 1
ATOM 605 N N . GLU A 1 82 ? 6.073 14.054 4.803 1.00 97.75 82 GLU A N 1
ATOM 606 C CA . GLU A 1 82 ? 6.398 13.506 6.124 1.00 97.75 82 GLU A CA 1
ATOM 607 C C . GLU A 1 82 ? 6.104 12.001 6.210 1.00 97.75 82 GLU A C 1
ATOM 609 O O . GLU A 1 82 ? 6.868 11.257 6.825 1.00 97.75 82 GLU A O 1
ATOM 614 N N . LEU A 1 83 ? 5.001 11.538 5.612 1.00 98.12 83 LEU A N 1
ATOM 615 C CA . LEU A 1 83 ? 4.650 10.116 5.585 1.00 98.12 83 LEU A CA 1
ATOM 616 C C . LEU A 1 83 ? 5.554 9.320 4.636 1.00 98.12 83 LEU A C 1
ATOM 618 O O . LEU A 1 83 ? 5.948 8.206 4.975 1.00 98.12 83 LEU A O 1
ATOM 622 N N . MET A 1 84 ? 5.908 9.892 3.483 1.00 97.44 84 MET A N 1
ATOM 623 C CA . MET A 1 84 ? 6.755 9.267 2.463 1.00 97.44 84 MET A CA 1
ATOM 624 C C . MET A 1 84 ? 8.170 8.984 2.977 1.00 97.44 84 MET A C 1
ATOM 626 O O . MET A 1 84 ? 8.721 7.922 2.699 1.00 97.44 84 MET A O 1
ATOM 630 N N . GLU A 1 85 ? 8.728 9.884 3.783 1.00 97.50 85 GLU A N 1
ATOM 631 C CA . GLU A 1 85 ? 10.054 9.709 4.390 1.00 97.50 85 GLU A CA 1
ATOM 632 C C . GLU A 1 85 ? 10.010 8.901 5.707 1.00 97.50 85 GLU A C 1
ATOM 634 O O . GLU A 1 85 ? 11.040 8.568 6.301 1.00 97.50 85 GLU A O 1
ATOM 639 N N . SER A 1 86 ? 8.815 8.547 6.194 1.00 97.75 86 SER A N 1
ATOM 640 C CA . SER A 1 86 ? 8.628 7.865 7.476 1.00 97.75 86 SER A CA 1
ATOM 641 C C . SER A 1 86 ? 8.658 6.343 7.331 1.00 97.75 86 SER A C 1
ATOM 643 O O . SER A 1 86 ? 7.637 5.674 7.160 1.00 97.75 86 SER A O 1
ATOM 645 N N . VAL A 1 87 ? 9.838 5.751 7.531 1.00 97.69 87 VAL A N 1
ATOM 646 C CA . VAL A 1 87 ? 9.975 4.290 7.690 1.00 97.69 87 VAL A CA 1
ATOM 647 C C . VAL A 1 87 ? 9.021 3.718 8.761 1.00 97.69 87 VAL A C 1
ATOM 649 O O . VAL A 1 87 ? 8.433 2.659 8.518 1.00 97.69 87 VAL A O 1
ATOM 652 N N . PRO A 1 88 ? 8.807 4.362 9.931 1.00 96.75 88 PRO A N 1
ATOM 653 C CA . PRO A 1 88 ? 7.863 3.843 10.919 1.00 96.75 88 PRO A CA 1
ATOM 654 C C . PRO A 1 88 ? 6.401 3.838 10.447 1.00 96.75 88 PRO A C 1
ATOM 656 O O . PRO A 1 88 ? 5.664 2.938 10.841 1.00 96.75 88 PRO A O 1
ATOM 659 N N . PHE A 1 89 ? 5.987 4.777 9.588 1.00 96.69 89 PHE A N 1
ATOM 660 C CA . PHE A 1 89 ? 4.641 4.773 9.002 1.00 96.69 89 PHE A CA 1
ATOM 661 C C . PHE A 1 89 ? 4.432 3.534 8.133 1.00 96.69 89 PHE A C 1
ATOM 663 O O . PHE A 1 89 ? 3.515 2.751 8.380 1.00 96.69 89 PHE A O 1
ATOM 670 N N . PHE A 1 90 ? 5.332 3.290 7.177 1.00 96.81 90 PHE A N 1
ATOM 671 C CA . PHE A 1 90 ? 5.242 2.105 6.322 1.00 96.81 90 PHE A CA 1
ATOM 672 C C . PHE A 1 90 ? 5.361 0.803 7.112 1.00 96.81 90 PHE A C 1
ATOM 674 O O . PHE A 1 90 ? 4.692 -0.174 6.782 1.00 96.81 90 PHE A O 1
ATOM 681 N N . ARG A 1 91 ? 6.160 0.780 8.187 1.00 96.12 91 ARG A N 1
ATOM 682 C CA . ARG A 1 91 ? 6.213 -0.375 9.089 1.00 96.12 91 ARG A CA 1
ATOM 683 C C . ARG A 1 91 ? 4.838 -0.673 9.684 1.00 96.12 91 ARG A C 1
ATOM 685 O O . ARG A 1 91 ? 4.424 -1.822 9.622 1.00 96.12 91 ARG A O 1
ATOM 692 N N . GLU A 1 92 ? 4.129 0.327 10.203 1.00 95.69 92 GLU A N 1
ATOM 693 C CA . GLU A 1 92 ? 2.779 0.140 10.756 1.00 95.69 92 GLU A CA 1
ATOM 694 C C . GLU A 1 92 ? 1.745 -0.239 9.684 1.00 95.69 92 GLU A C 1
ATOM 696 O O . GLU A 1 92 ? 0.850 -1.033 9.962 1.00 95.69 92 GLU A O 1
ATOM 701 N N . VAL A 1 93 ? 1.889 0.243 8.444 1.00 95.50 93 VAL A N 1
ATOM 702 C CA . VAL A 1 93 ? 1.062 -0.215 7.311 1.00 95.50 93 VAL A CA 1
ATOM 703 C C . VAL A 1 93 ? 1.288 -1.706 7.029 1.00 95.50 93 VAL A C 1
ATOM 705 O O . VAL A 1 93 ? 0.328 -2.442 6.821 1.00 95.50 93 VAL A O 1
ATOM 708 N N . VAL A 1 94 ? 2.544 -2.168 7.047 1.00 95.69 94 VAL A N 1
ATOM 709 C CA . VAL A 1 94 ? 2.908 -3.562 6.735 1.00 95.69 94 VAL A CA 1
ATOM 710 C C . VAL A 1 94 ? 2.567 -4.522 7.873 1.00 95.69 94 VAL A C 1
ATOM 712 O O . VAL A 1 94 ? 2.046 -5.605 7.626 1.00 95.69 94 VAL A O 1
ATOM 715 N N . THR A 1 95 ? 2.877 -4.162 9.119 1.00 94.31 95 THR A N 1
ATOM 716 C CA . THR A 1 95 ? 2.662 -5.047 10.276 1.00 94.31 95 THR A CA 1
ATOM 717 C C . THR A 1 95 ? 1.253 -4.948 10.850 1.00 94.31 95 THR A C 1
ATOM 719 O O . THR A 1 95 ? 0.903 -5.729 11.733 1.00 94.31 95 THR A O 1
ATOM 722 N N . GLY A 1 96 ? 0.465 -3.978 10.383 1.00 88.31 96 GLY A N 1
ATOM 723 C CA . GLY A 1 96 ? -0.740 -3.521 11.057 1.00 88.31 96 GLY A CA 1
ATOM 724 C C . GLY A 1 96 ? -0.399 -2.626 12.251 1.00 88.31 96 GLY A C 1
ATOM 725 O O . GLY A 1 96 ? 0.555 -2.874 12.997 1.00 88.31 96 GLY A O 1
ATOM 726 N N . ALA A 1 97 ? -1.192 -1.573 12.440 1.00 74.31 97 ALA A N 1
ATOM 727 C CA . ALA A 1 97 ? -1.120 -0.742 13.632 1.00 74.31 97 ALA A CA 1
ATOM 728 C C . ALA A 1 97 ? -1.707 -1.514 14.826 1.00 74.31 97 ALA A C 1
ATOM 730 O O . ALA A 1 97 ? -2.836 -2.007 14.777 1.00 74.31 97 ALA A O 1
ATOM 731 N N . SER A 1 98 ? -0.930 -1.649 15.899 1.00 58.72 98 SER A N 1
ATOM 732 C CA . SER A 1 98 ? -1.330 -2.377 17.100 1.00 58.72 98 SER A CA 1
ATOM 733 C C . SER A 1 98 ? -2.128 -1.481 18.053 1.00 58.72 98 SER A C 1
ATOM 735 O O . SER A 1 98 ? -1.742 -0.353 18.354 1.00 58.72 98 SER A O 1
ATOM 737 N N . LEU A 1 99 ? -3.231 -2.013 18.591 1.00 54.62 99 LEU A N 1
ATOM 738 C CA . LEU A 1 99 ? -4.099 -1.322 19.560 1.00 54.62 99 LEU A CA 1
ATOM 739 C C . LEU A 1 99 ? -3.397 -0.939 20.880 1.00 54.62 99 LEU A C 1
ATOM 741 O O . LEU A 1 99 ? -3.982 -0.233 21.696 1.00 54.62 99 LEU A O 1
ATOM 745 N N . HIS A 1 100 ? -2.163 -1.395 21.117 1.00 53.75 100 HIS A N 1
ATOM 746 C CA . HIS A 1 100 ? -1.445 -1.167 22.373 1.00 53.75 100 HIS A CA 1
ATOM 747 C C . HIS A 1 100 ? -1.197 0.315 22.691 1.00 53.75 100 HIS A C 1
ATOM 749 O O . HIS A 1 100 ? -0.987 0.638 23.853 1.00 53.75 100 HIS A O 1
ATOM 755 N N . HIS A 1 101 ? -1.278 1.216 21.707 1.00 48.38 101 HIS A N 1
ATOM 756 C CA . HIS A 1 101 ? -1.115 2.655 21.933 1.00 48.38 101 HIS A CA 1
ATOM 757 C C . HIS A 1 101 ? -2.399 3.376 22.407 1.00 48.38 101 HIS A C 1
ATOM 759 O O . HIS A 1 101 ? -2.355 4.572 22.682 1.00 48.38 101 HIS A O 1
ATOM 765 N N . LEU A 1 102 ? -3.538 2.672 22.496 1.00 45.38 102 LEU A N 1
ATOM 766 C CA . LEU A 1 102 ? -4.828 3.199 22.978 1.00 45.38 102 LEU A CA 1
ATOM 767 C C . LEU A 1 102 ? -5.117 2.871 24.459 1.00 45.38 102 LEU A C 1
ATOM 769 O O . LEU A 1 102 ? -6.168 3.258 24.962 1.00 45.38 102 LEU A O 1
ATOM 773 N N . LEU A 1 103 ? -4.222 2.152 25.152 1.00 39.25 103 LEU A N 1
ATOM 774 C CA . LEU A 1 103 ? -4.410 1.694 26.542 1.00 39.25 103 LEU A CA 1
ATOM 775 C C . LEU A 1 103 ? -3.337 2.200 27.529 1.00 39.25 103 LEU A C 1
ATOM 777 O O . LEU A 1 103 ? -3.206 1.654 28.623 1.00 39.25 103 LEU A O 1
ATOM 781 N N . THR A 1 104 ? -2.591 3.242 27.169 1.00 37.47 104 THR A N 1
ATOM 782 C CA . THR A 1 104 ? -1.630 3.951 28.038 1.00 37.47 104 THR A CA 1
ATOM 783 C C . THR A 1 104 ? -1.800 5.443 27.865 1.00 37.47 104 THR A C 1
ATOM 785 O O . THR A 1 104 ? -1.774 6.155 28.888 1.00 37.47 104 THR A O 1
#

Organism: Brassica cretica (NCBI:txid69181)

Sequence (104 aa):
MFSSGSQLQLPSVTNLQVDSVNFPPSVISPASSNPLFLGGAGVRGIDVLGDKFVIITFFGVYLDPVAVPLLSVKWKGKTTEELMESVPFFREVVTGASLHHLLT